Protein AF-A0A399P5J2-F1 (afdb_monomer)

InterPro domains:
  IPR016193 Cytidine deaminase-like [SSF53927] (21-76)

Nearest PDB structures (foldseek):
  2z3g-assembly1_B  TM=9.823E-01  e=6.773E-05  Aspergillus terreus
  2z3i-assembly1_D  TM=9.744E-01  e=1.881E-04  Aspergillus terreus
  2z3j-assembly1_D  TM=9.793E-01  e=2.277E-04  Aspergillus terreus
  3oj6-assembly1_C  TM=9.571E-01  e=9.275E-04  Coccidioides immitis
  8wkq-assembly1_WL  TM=4.742E-01  e=1.624E+00  Salmonella enterica subsp. enterica serovar Typhimurium str. LT2

Organism: NCBI:txid31963

pLDDT: mean 90.76, std 13.66, range [42.31, 98.81]

Solvent-accessible surface area (backbone atoms only — not comparable to full-atom values): 4521 Å² total; per-residue (Å²): 136,84,79,72,53,72,65,76,56,83,74,102,53,89,62,41,36,45,64,56,50,52,34,51,54,52,15,51,56,54,43,72,69,43,79,86,42,87,47,38,79,45,42,20,49,42,76,48,99,88,71,49,78,25,62,22,51,21,40,68,44,97,91,66,43,50,52,13,58,58,38,7,53,61,68,64,108

Radius of gyration: 14.22 Å; Cα contacts (8 Å, |Δi|>4): 126; chains: 1; bounding box: 31×28×34 Å

Structure (mmCIF, N/CA/C/O backbone):
data_AF-A0A399P5J2-F1
#
_entry.id   AF-A0A399P5J2-F1
#
loop_
_atom_site.group_PDB
_atom_site.id
_atom_site.type_symbol
_atom_site.label_atom_id
_atom_site.label_alt_id
_atom_site.label_comp_id
_atom_site.label_asym_id
_atom_site.label_entity_id
_atom_site.label_seq_id
_atom_site.pdbx_PDB_ins_code
_atom_site.Cartn_x
_atom_site.Cartn_y
_atom_site.Cartn_z
_atom_site.occupancy
_atom_site.B_iso_or_equiv
_atom_site.auth_seq_id
_atom_site.auth_comp_id
_atom_site.auth_asym_id
_atom_site.auth_atom_id
_atom_site.pdbx_PDB_model_num
ATOM 1 N N . MET A 1 1 ? -14.936 8.775 17.317 1.00 42.31 1 MET A N 1
ATOM 2 C CA . MET A 1 1 ? -13.865 7.877 17.791 1.00 42.31 1 MET A CA 1
ATOM 3 C C . MET A 1 1 ? -14.446 6.473 17.898 1.00 42.31 1 MET A C 1
ATOM 5 O O . MET A 1 1 ? -15.101 6.167 18.888 1.00 42.31 1 MET A O 1
ATOM 9 N N . ARG A 1 2 ? -14.360 5.674 16.826 1.00 56.00 2 ARG A N 1
ATOM 10 C CA . ARG A 1 2 ? -14.801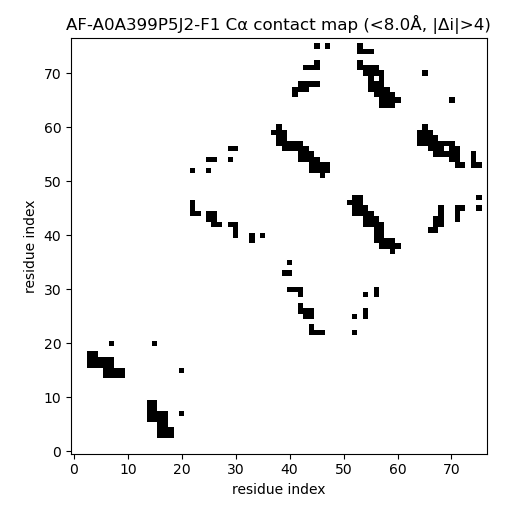 4.272 16.875 1.00 56.00 2 ARG A CA 1
ATOM 11 C C . ARG A 1 2 ? -13.737 3.499 17.654 1.00 56.00 2 ARG A C 1
ATOM 13 O O . ARG A 1 2 ? -12.557 3.706 17.406 1.00 56.00 2 ARG A O 1
ATOM 20 N N . ARG A 1 3 ? -14.147 2.725 18.660 1.00 60.25 3 ARG A N 1
ATOM 21 C CA . ARG A 1 3 ? -13.223 1.878 19.421 1.00 60.25 3 ARG A CA 1
ATOM 22 C C . ARG A 1 3 ? -12.849 0.697 18.538 1.00 60.25 3 ARG A C 1
ATOM 24 O O . ARG A 1 3 ? -13.754 0.003 18.081 1.00 60.25 3 ARG A O 1
ATOM 31 N N . ASP A 1 4 ? -11.556 0.510 18.305 1.00 66.12 4 ASP A N 1
ATOM 32 C CA . ASP A 1 4 ? -11.052 -0.685 17.642 1.00 66.12 4 ASP A CA 1
ATOM 33 C C . ASP A 1 4 ? -11.465 -1.929 18.433 1.00 66.12 4 ASP A C 1
ATOM 35 O O . ASP A 1 4 ? -11.465 -1.928 19.670 1.00 66.12 4 ASP A O 1
ATOM 39 N N . GLY A 1 5 ? -11.894 -2.958 17.700 1.00 64.50 5 GLY A N 1
ATOM 40 C CA . GLY A 1 5 ? -12.310 -4.241 18.250 1.00 64.50 5 GLY A CA 1
ATOM 41 C C . GLY A 1 5 ? -11.201 -4.920 19.059 1.00 64.50 5 GLY A C 1
ATOM 42 O O . GLY A 1 5 ? -10.028 -4.529 19.024 1.00 64.50 5 GLY A O 1
ATOM 43 N N . ALA A 1 6 ? -11.588 -5.947 19.819 1.00 65.44 6 ALA A N 1
ATOM 44 C CA . ALA A 1 6 ? -10.653 -6.766 20.582 1.00 65.44 6 ALA A CA 1
ATOM 45 C C . ALA A 1 6 ? -9.576 -7.379 19.659 1.00 65.44 6 ALA A C 1
ATOM 47 O O . ALA A 1 6 ? -9.859 -7.640 18.490 1.00 65.44 6 ALA A O 1
ATOM 48 N N . PRO A 1 7 ? -8.354 -7.613 20.160 1.00 66.06 7 PRO A N 1
ATOM 49 C CA . PRO A 1 7 ? -7.265 -8.149 19.353 1.00 66.06 7 PRO A CA 1
ATOM 50 C C . PRO A 1 7 ? -7.596 -9.503 18.712 1.00 66.06 7 PRO A C 1
ATOM 52 O O . PRO A 1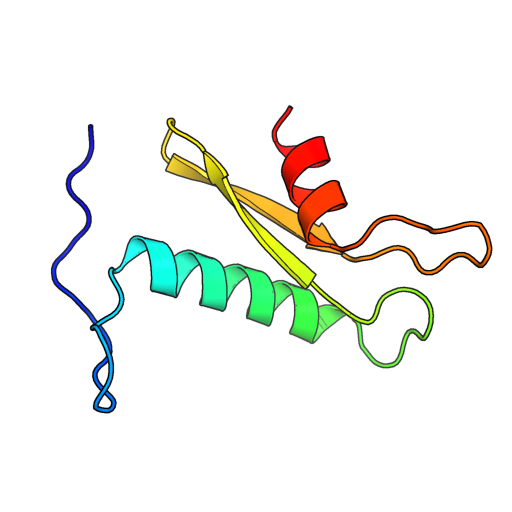 7 ? -8.178 -10.369 19.366 1.00 66.06 7 PRO A O 1
ATOM 55 N N . VAL A 1 8 ? -7.186 -9.700 17.454 1.00 74.69 8 VAL A N 1
ATOM 56 C CA . VAL A 1 8 ? -7.663 -10.823 16.615 1.00 74.69 8 VAL A CA 1
ATOM 57 C C . VAL A 1 8 ? -6.573 -11.864 16.290 1.00 74.69 8 VAL A C 1
ATOM 59 O O . VAL A 1 8 ? -6.905 -12.999 15.955 1.00 74.69 8 VAL A O 1
ATOM 62 N N . ARG A 1 9 ? -5.271 -11.553 16.433 1.00 68.25 9 ARG A N 1
ATOM 63 C CA . ARG A 1 9 ? -4.159 -12.508 16.188 1.00 68.25 9 ARG A CA 1
ATOM 64 C C . ARG A 1 9 ? -3.094 -12.457 17.299 1.00 68.25 9 ARG A C 1
ATOM 66 O O . ARG A 1 9 ? -2.730 -11.366 17.734 1.00 68.25 9 ARG A O 1
ATOM 73 N N . GLN A 1 10 ? -2.600 -13.619 17.758 1.00 58.31 10 GLN A N 1
ATOM 74 C CA . GLN A 1 10 ? -1.562 -13.733 18.802 1.00 58.31 10 GLN A CA 1
ATOM 75 C C . GLN A 1 10 ? -0.400 -14.651 18.376 1.00 58.31 10 GLN A C 1
ATOM 77 O O . GLN A 1 10 ? -0.604 -15.837 18.136 1.00 58.31 10 GLN A O 1
ATOM 82 N N . ASP A 1 11 ? 0.814 -14.095 18.348 1.00 55.00 11 ASP A N 1
ATOM 83 C CA . ASP A 1 11 ? 2.103 -14.798 18.228 1.00 55.00 11 ASP A CA 1
ATOM 84 C C . ASP A 1 11 ? 3.146 -14.056 19.081 1.00 55.00 11 ASP A C 1
ATOM 86 O O . ASP A 1 11 ? 3.829 -13.173 18.571 1.00 55.00 11 ASP A O 1
ATOM 90 N N . GLY A 1 12 ? 3.197 -14.319 20.396 1.00 62.56 12 GLY A N 1
ATOM 91 C CA . GLY A 1 12 ? 4.277 -13.910 21.325 1.00 62.56 12 GLY A CA 1
ATOM 92 C C . GLY A 1 12 ? 4.654 -12.413 21.440 1.00 62.56 12 GLY A C 1
ATOM 93 O O . GLY A 1 12 ? 5.442 -12.045 22.307 1.00 62.56 12 GLY A O 1
ATOM 94 N N . ARG A 1 13 ? 4.100 -11.548 20.591 1.00 71.69 13 ARG A N 1
ATOM 95 C CA . ARG A 1 13 ? 4.286 -10.103 20.444 1.00 71.69 13 ARG A CA 1
ATOM 96 C C . ARG A 1 13 ? 2.961 -9.395 20.735 1.00 71.69 13 ARG A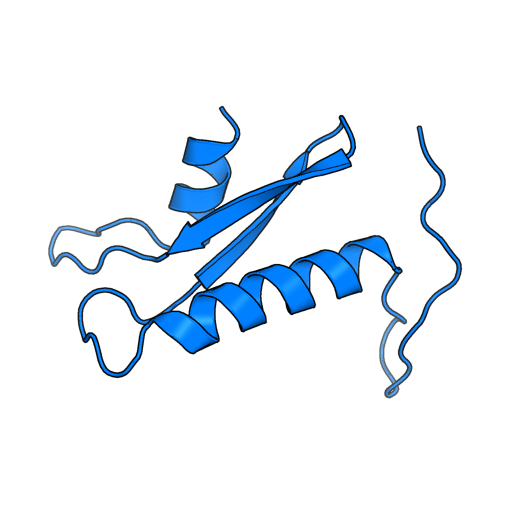 C 1
ATOM 98 O O . ARG A 1 13 ? 1.916 -10.040 20.824 1.00 71.69 13 ARG A O 1
ATOM 105 N N . ME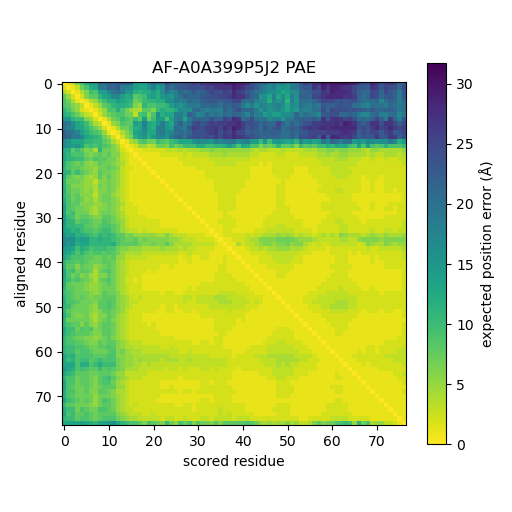T A 1 14 ? 3.018 -8.070 20.900 1.00 77.56 14 MET A N 1
ATOM 106 C CA . MET A 1 14 ? 1.843 -7.223 21.139 1.00 77.56 14 MET A CA 1
ATOM 107 C C . MET A 1 14 ? 0.715 -7.572 20.151 1.00 77.56 14 MET A C 1
ATOM 109 O O . MET A 1 14 ? 0.978 -7.651 18.950 1.00 77.56 14 MET A O 1
ATOM 113 N N . PRO A 1 15 ? -0.509 -7.828 20.638 1.00 81.75 15 PRO A N 1
ATOM 114 C CA . PRO A 1 15 ? -1.574 -8.337 19.793 1.00 81.75 15 PRO A CA 1
ATOM 115 C C . PRO A 1 15 ? -2.128 -7.242 18.871 1.00 81.75 15 PRO A C 1
ATOM 117 O O . PRO A 1 15 ? -2.258 -6.096 19.295 1.00 81.75 15 PRO A O 1
ATOM 120 N N . LEU A 1 16 ? -2.476 -7.614 17.634 1.00 88.00 16 LEU A N 1
ATOM 121 C CA . LEU A 1 16 ? -3.009 -6.682 16.635 1.00 88.00 16 LEU A CA 1
ATOM 122 C C . LEU A 1 16 ? -4.511 -6.441 16.823 1.00 88.00 16 LEU A C 1
ATOM 124 O O . LEU A 1 16 ? -5.288 -7.392 16.977 1.00 88.00 16 LEU A O 1
ATOM 128 N N . HIS A 1 17 ? -4.914 -5.179 16.740 1.00 91.00 17 HIS A N 1
ATOM 129 C CA . HIS A 1 17 ? -6.295 -4.732 16.636 1.00 91.00 17 HIS A CA 1
ATOM 130 C C . HIS A 1 17 ? -6.922 -5.125 15.291 1.00 91.00 17 HIS A C 1
ATOM 132 O O . HIS A 1 17 ? -6.245 -5.340 14.287 1.00 91.00 17 HIS A O 1
ATOM 138 N N . GLU A 1 18 ? -8.254 -5.182 15.251 1.00 91.50 18 GLU A N 1
ATOM 139 C CA . GLU A 1 18 ? -9.007 -5.493 14.028 1.00 91.50 18 GLU A CA 1
ATOM 140 C C . GLU A 1 18 ? -8.704 -4.512 12.880 1.00 91.50 18 GLU A C 1
ATOM 142 O O . GLU A 1 18 ? -8.583 -4.915 11.724 1.00 91.50 18 GLU A O 1
ATOM 147 N N . SER A 1 19 ? -8.536 -3.226 13.193 1.00 93.69 19 SER A N 1
ATOM 148 C CA . SER A 1 19 ? -8.156 -2.180 12.237 1.00 93.69 19 SER A CA 1
ATOM 149 C C . SER A 1 19 ? -6.793 -2.444 11.589 1.00 93.69 19 SER A C 1
ATOM 151 O O . SER A 1 19 ? -6.649 -2.272 10.379 1.00 93.69 19 SER A O 1
ATOM 153 N N . GLU A 1 20 ? -5.820 -2.911 12.370 1.00 95.31 20 GLU A N 1
ATOM 154 C CA . GLU A 1 20 ? -4.472 -3.250 11.911 1.00 95.31 20 GLU A CA 1
ATOM 155 C C . GLU A 1 20 ? -4.491 -4.495 11.019 1.00 95.31 20 GLU A C 1
ATOM 157 O O . GLU A 1 20 ? -3.873 -4.501 9.957 1.00 95.31 20 GLU A O 1
ATOM 162 N N . VAL A 1 21 ? -5.271 -5.519 11.388 1.00 95.25 21 VAL A N 1
ATOM 163 C CA . VAL A 1 21 ? -5.470 -6.704 10.535 1.00 95.25 21 VAL A CA 1
ATOM 164 C C . VAL A 1 21 ? -6.108 -6.309 9.203 1.00 95.25 21 VAL A C 1
ATOM 166 O O . VAL A 1 21 ? -5.629 -6.729 8.156 1.00 95.25 21 VAL A O 1
ATOM 169 N N . ARG A 1 22 ? -7.119 -5.430 9.211 1.00 96.50 22 ARG A N 1
ATOM 170 C CA . ARG A 1 22 ? -7.745 -4.935 7.973 1.00 96.50 22 ARG A CA 1
ATOM 171 C C . ARG A 1 22 ? -6.778 -4.180 7.060 1.00 96.50 22 ARG A C 1
ATOM 173 O O . ARG A 1 22 ? -6.959 -4.212 5.845 1.00 96.50 22 ARG A O 1
ATOM 180 N N . LEU A 1 23 ? -5.794 -3.476 7.621 1.00 97.94 23 LEU A N 1
ATOM 181 C CA . LEU A 1 23 ? -4.753 -2.812 6.834 1.00 97.94 23 LEU A CA 1
ATOM 182 C C . LEU A 1 23 ? -3.827 -3.827 6.167 1.00 97.94 23 LEU A C 1
ATOM 184 O O . LEU A 1 23 ? -3.549 -3.693 4.977 1.00 97.94 23 LEU A O 1
ATOM 188 N N . ILE A 1 24 ? -3.403 -4.850 6.914 1.00 97.56 24 ILE A N 1
ATOM 189 C CA . ILE A 1 24 ? -2.587 -5.948 6.383 1.00 97.56 24 ILE A CA 1
ATOM 190 C C . ILE A 1 24 ? -3.344 -6.660 5.259 1.00 97.56 24 ILE A C 1
ATOM 192 O O . ILE A 1 24 ? -2.824 -6.740 4.151 1.00 97.56 24 ILE A O 1
ATOM 196 N N . ASP A 1 25 ? -4.593 -7.070 5.497 1.00 98.12 25 ASP A N 1
ATOM 197 C CA . ASP A 1 25 ? -5.411 -7.778 4.506 1.00 98.12 25 ASP A CA 1
ATOM 198 C C . ASP A 1 25 ? -5.587 -6.951 3.215 1.00 98.12 25 ASP A C 1
ATOM 200 O O . ASP A 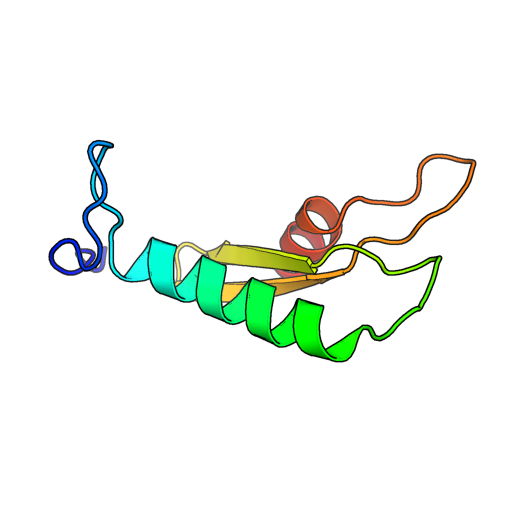1 25 ? -5.521 -7.486 2.108 1.00 98.12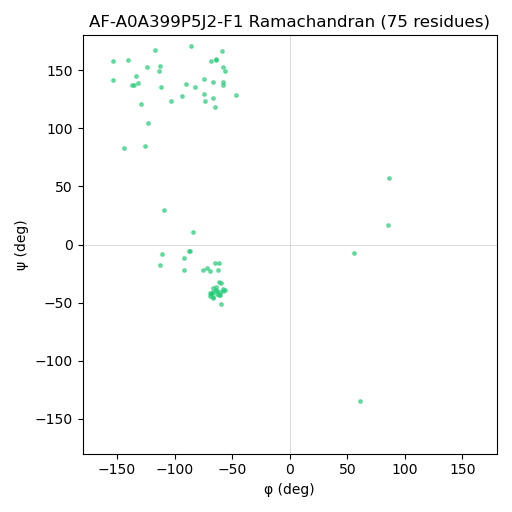 25 ASP A O 1
ATOM 204 N N . ALA A 1 26 ? -5.785 -5.630 3.329 1.00 98.62 26 ALA A N 1
ATOM 205 C CA . ALA A 1 26 ? -5.920 -4.745 2.171 1.00 98.62 26 ALA A CA 1
ATOM 206 C C . ALA A 1 26 ? -4.610 -4.599 1.376 1.00 98.62 26 ALA A C 1
ATOM 208 O O . ALA A 1 26 ? -4.633 -4.622 0.143 1.00 98.62 26 ALA A O 1
ATOM 209 N N . ALA A 1 27 ? -3.474 -4.456 2.066 1.00 98.75 27 ALA A N 1
ATOM 210 C CA . ALA A 1 27 ? -2.165 -4.372 1.427 1.00 98.75 27 ALA A CA 1
ATOM 211 C C . ALA A 1 27 ? -1.769 -5.707 0.772 1.00 98.75 27 ALA A C 1
ATOM 213 O O . ALA A 1 27 ? -1.296 -5.704 -0.362 1.00 98.75 27 ALA A O 1
ATOM 214 N N . GLU A 1 28 ? -2.018 -6.841 1.433 1.00 98.56 28 GLU A N 1
ATOM 215 C CA . GLU A 1 28 ? -1.782 -8.184 0.886 1.00 98.56 28 GLU A CA 1
ATOM 216 C C . GLU A 1 28 ? -2.653 -8.455 -0.344 1.00 98.56 28 GLU A C 1
ATOM 218 O O . GLU A 1 28 ? -2.154 -8.960 -1.351 1.00 98.56 28 GLU A O 1
ATOM 223 N N . ALA A 1 29 ? -3.934 -8.070 -0.305 1.00 98.62 29 ALA A N 1
ATOM 224 C CA . ALA A 1 29 ? -4.826 -8.203 -1.452 1.00 98.62 29 ALA A CA 1
ATOM 225 C C . ALA A 1 29 ? -4.316 -7.408 -2.663 1.00 98.62 29 ALA A C 1
ATOM 227 O O . ALA A 1 29 ? -4.310 -7.937 -3.773 1.00 98.62 29 ALA A O 1
ATOM 228 N N . LEU A 1 30 ? -3.850 -6.168 -2.459 1.00 98.56 30 LEU A N 1
ATOM 229 C CA . LEU A 1 30 ? -3.264 -5.362 -3.532 1.00 98.56 30 LEU A CA 1
ATOM 230 C C . LEU A 1 30 ? -1.941 -5.963 -4.027 1.00 98.56 30 LEU A C 1
ATOM 232 O O . LEU A 1 30 ? -1.764 -6.119 -5.234 1.00 98.56 30 LEU A O 1
ATOM 236 N N . ALA A 1 31 ? -1.047 -6.365 -3.120 1.00 98.25 31 ALA A N 1
ATOM 237 C CA . ALA A 1 31 ? 0.220 -7.013 -3.459 1.00 98.25 31 ALA A CA 1
ATOM 238 C C . ALA A 1 31 ? 0.018 -8.283 -4.303 1.00 98.25 31 ALA A C 1
ATOM 240 O O . ALA A 1 31 ? 0.743 -8.509 -5.271 1.00 98.25 31 ALA A O 1
ATOM 241 N N . GLY A 1 32 ? -1.014 -9.075 -3.998 1.00 97.94 32 GLY A N 1
ATOM 242 C CA . GLY A 1 32 ? -1.372 -10.277 -4.754 1.00 97.94 32 GLY A CA 1
ATOM 243 C C . GLY A 1 32 ? -1.737 -10.018 -6.221 1.00 97.94 32 GLY A C 1
ATOM 244 O O . GLY A 1 32 ? -1.730 -10.953 -7.019 1.00 97.94 32 GLY A O 1
ATOM 245 N N . THR A 1 33 ? -2.024 -8.767 -6.598 1.00 97.81 33 THR A N 1
ATOM 246 C CA . THR A 1 33 ? -2.348 -8.387 -7.983 1.00 97.81 33 THR A CA 1
ATOM 247 C C . THR A 1 33 ? -1.142 -7.943 -8.814 1.00 97.81 33 THR A C 1
ATOM 249 O O . THR A 1 33 ? -1.268 -7.842 -10.031 1.00 97.81 33 THR A O 1
ATOM 252 N N . LEU A 1 34 ? 0.023 -7.706 -8.195 1.00 96.44 34 LEU A N 1
ATOM 253 C CA . LEU A 1 34 ? 1.183 -7.081 -8.855 1.00 96.44 34 LEU A CA 1
ATOM 254 C C . LEU A 1 34 ? 1.934 -8.017 -9.812 1.00 96.44 34 LEU A C 1
ATOM 256 O O . LEU A 1 34 ? 2.632 -7.568 -10.718 1.00 96.44 34 LEU A O 1
ATOM 260 N N . GLY A 1 35 ? 1.793 -9.333 -9.637 1.00 95.44 35 GLY A N 1
ATOM 261 C CA . GLY A 1 35 ? 2.538 -10.306 -10.432 1.00 95.44 35 GLY A CA 1
ATOM 262 C C . GLY A 1 35 ? 4.053 -10.155 -10.249 1.00 95.44 35 GLY A C 1
ATOM 263 O O . GLY A 1 35 ? 4.536 -10.054 -9.126 1.00 95.44 35 GLY A O 1
ATOM 264 N N . ALA A 1 36 ? 4.804 -10.185 -11.353 1.00 95.00 36 ALA A N 1
ATOM 265 C CA . ALA A 1 36 ? 6.267 -10.068 -11.367 1.00 95.00 36 ALA A CA 1
ATOM 266 C C . ALA A 1 36 ? 6.747 -8.720 -11.941 1.00 95.00 36 ALA A C 1
ATOM 268 O O . ALA A 1 36 ? 7.807 -8.661 -12.564 1.00 95.00 36 ALA A O 1
ATOM 269 N N . ASP A 1 37 ? 5.947 -7.663 -11.784 1.00 94.94 37 ASP A N 1
ATOM 270 C CA . ASP A 1 37 ? 6.303 -6.317 -12.231 1.00 94.94 37 ASP A CA 1
ATOM 271 C C . ASP A 1 37 ? 7.521 -5.791 -11.439 1.00 94.94 37 ASP A C 1
ATOM 273 O O . ASP A 1 37 ? 7.450 -5.670 -10.213 1.00 94.94 37 ASP A O 1
ATOM 277 N N . PRO A 1 38 ? 8.660 -5.501 -12.098 1.00 95.56 38 PRO A N 1
ATOM 278 C C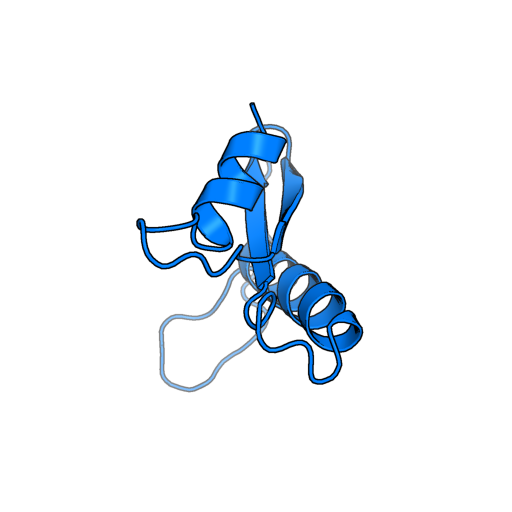A . PRO A 1 38 ? 9.856 -5.027 -11.410 1.00 95.56 38 PRO A CA 1
ATOM 279 C C . PRO A 1 38 ? 9.733 -3.583 -10.898 1.00 95.56 38 PRO A C 1
ATOM 281 O O . PRO A 1 38 ? 10.484 -3.208 -9.994 1.00 95.56 38 PRO A O 1
ATOM 284 N N . ASP A 1 39 ? 8.805 -2.787 -11.435 1.00 97.81 39 ASP A N 1
ATOM 285 C CA . ASP A 1 39 ? 8.624 -1.383 -11.064 1.00 97.81 39 ASP A CA 1
ATOM 286 C C . ASP A 1 39 ? 7.601 -1.206 -9.925 1.00 97.81 39 ASP A C 1
ATOM 288 O O . ASP A 1 39 ? 7.668 -0.228 -9.169 1.00 97.81 39 ASP A O 1
ATOM 292 N N . HIS A 1 40 ? 6.717 -2.193 -9.741 1.00 98.06 40 HIS A N 1
ATOM 293 C CA . HIS A 1 40 ? 5.664 -2.237 -8.722 1.00 98.06 40 HIS A CA 1
ATOM 294 C C . HIS A 1 40 ? 5.760 -3.528 -7.890 1.00 98.06 40 HIS A C 1
ATOM 296 O O . HIS A 1 40 ? 5.086 -4.519 -8.154 1.00 98.06 40 HIS A O 1
ATOM 302 N N . THR A 1 41 ? 6.598 -3.516 -6.853 1.00 98.00 41 THR A N 1
ATOM 303 C CA . THR A 1 41 ? 6.960 -4.699 -6.047 1.00 98.00 41 THR A CA 1
ATOM 304 C C . THR A 1 41 ? 6.411 -4.679 -4.620 1.00 98.00 41 THR A C 1
ATOM 306 O O . THR A 1 41 ? 6.521 -5.666 -3.894 1.00 98.00 41 THR A O 1
ATOM 309 N N . MET A 1 42 ? 5.819 -3.565 -4.196 1.00 98.19 42 MET A N 1
ATOM 310 C CA . MET A 1 42 ? 5.339 -3.333 -2.840 1.00 98.19 42 MET A CA 1
ATOM 311 C C . MET A 1 42 ? 3.968 -2.663 -2.876 1.00 98.19 42 MET A C 1
ATOM 313 O O . MET A 1 42 ? 3.769 -1.694 -3.607 1.00 98.19 42 MET A O 1
ATOM 317 N N . ALA A 1 43 ? 3.059 -3.124 -2.016 1.00 98.75 43 ALA A N 1
ATOM 318 C CA . ALA A 1 43 ? 1.801 -2.454 -1.710 1.00 98.75 43 ALA A CA 1
ATOM 319 C C . ALA A 1 43 ? 1.772 -1.949 -0.258 1.00 98.75 43 ALA A C 1
ATOM 321 O O . ALA A 1 43 ? 2.422 -2.514 0.621 1.00 98.75 43 ALA A O 1
ATOM 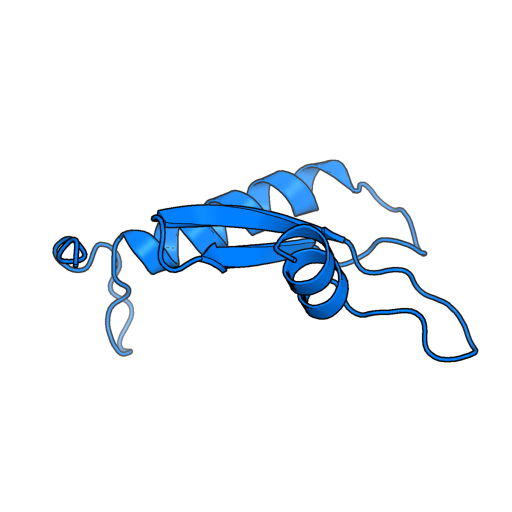322 N N . ALA A 1 44 ? 0.985 -0.907 -0.004 1.00 98.81 44 ALA A N 1
ATOM 323 C CA . ALA A 1 44 ? 0.714 -0.375 1.326 1.00 98.81 44 ALA A CA 1
ATOM 324 C C . ALA A 1 44 ? -0.755 0.030 1.466 1.00 98.81 44 ALA A C 1
ATOM 326 O O . ALA A 1 44 ? -1.438 0.310 0.478 1.00 98.81 44 ALA A O 1
ATOM 327 N N . ALA A 1 45 ? -1.214 0.103 2.713 1.00 98.81 45 ALA A N 1
ATOM 328 C CA . ALA A 1 45 ? -2.533 0.588 3.083 1.00 98.81 45 ALA A CA 1
ATOM 329 C C . ALA A 1 45 ? -2.431 1.571 4.261 1.00 98.81 45 ALA A C 1
ATOM 331 O O . ALA A 1 45 ? -1.610 1.386 5.158 1.00 98.81 45 ALA A O 1
ATOM 332 N N . ALA A 1 46 ? -3.287 2.592 4.281 1.00 98.31 46 ALA A N 1
ATOM 333 C CA . ALA A 1 46 ? -3.397 3.583 5.348 1.00 98.31 46 ALA A CA 1
ATOM 334 C C . ALA A 1 46 ? -4.864 3.773 5.759 1.00 98.31 46 ALA A C 1
ATOM 336 O O . ALA A 1 46 ? -5.747 3.814 4.906 1.00 98.31 46 ALA A O 1
ATOM 337 N N . LEU A 1 47 ? -5.130 3.898 7.061 1.00 97.88 47 LEU A N 1
ATOM 338 C CA . LEU A 1 47 ? -6.466 4.145 7.613 1.00 97.88 47 LEU A CA 1
ATOM 339 C C . LEU A 1 47 ? -6.574 5.615 8.028 1.00 97.88 47 LEU A C 1
ATOM 341 O O . LEU A 1 47 ? -5.780 6.079 8.843 1.00 97.88 47 LEU A O 1
ATOM 345 N N . ASP A 1 48 ? -7.555 6.345 7.499 1.00 96.75 48 ASP A N 1
ATOM 346 C CA . ASP A 1 48 ? -7.785 7.737 7.895 1.00 96.75 48 ASP A CA 1
ATOM 347 C C . ASP A 1 48 ? -8.671 7.870 9.150 1.00 96.75 48 ASP A C 1
ATOM 349 O O . ASP A 1 48 ? -9.295 6.918 9.624 1.00 96.75 48 ASP A O 1
ATOM 353 N N . ALA A 1 49 ? -8.772 9.090 9.689 1.00 95.31 49 ALA A N 1
ATOM 354 C CA . ALA A 1 49 ? -9.575 9.373 10.883 1.00 95.31 49 ALA A CA 1
ATOM 355 C C . ALA A 1 49 ? -11.094 9.169 10.685 1.00 95.31 49 ALA A C 1
ATOM 357 O O . ALA A 1 49 ? -11.839 9.081 11.666 1.00 95.31 49 ALA A O 1
ATOM 358 N N . ALA A 1 50 ? -11.562 9.087 9.434 1.00 95.38 50 ALA A N 1
ATOM 359 C CA . ALA A 1 50 ? -12.941 8.752 9.089 1.00 95.38 50 ALA A CA 1
ATOM 360 C C . ALA A 1 50 ? -13.171 7.230 8.979 1.00 95.38 50 ALA A C 1
ATOM 362 O O . ALA A 1 50 ? -14.315 6.794 8.835 1.00 95.38 50 ALA A O 1
ATOM 363 N N . GLY A 1 51 ? -12.115 6.419 9.096 1.00 95.12 51 GLY A N 1
ATOM 364 C CA . GLY A 1 51 ? -12.160 4.962 9.013 1.00 95.12 51 GLY A CA 1
ATOM 365 C C . GLY A 1 51 ? -12.083 4.410 7.586 1.00 95.12 51 GLY A C 1
ATOM 366 O O . GLY A 1 51 ? -12.448 3.251 7.371 1.00 95.12 51 GLY A O 1
ATOM 367 N N . ARG A 1 52 ? -11.641 5.210 6.606 1.00 97.44 52 ARG A N 1
ATOM 368 C CA . ARG A 1 52 ? -11.452 4.773 5.212 1.00 97.44 52 ARG A CA 1
ATOM 369 C C . ARG A 1 52 ? -10.039 4.235 5.016 1.00 97.44 52 ARG A C 1
ATOM 371 O O . ARG A 1 52 ? -9.087 4.815 5.531 1.00 97.44 52 ARG A O 1
ATOM 378 N N . ILE A 1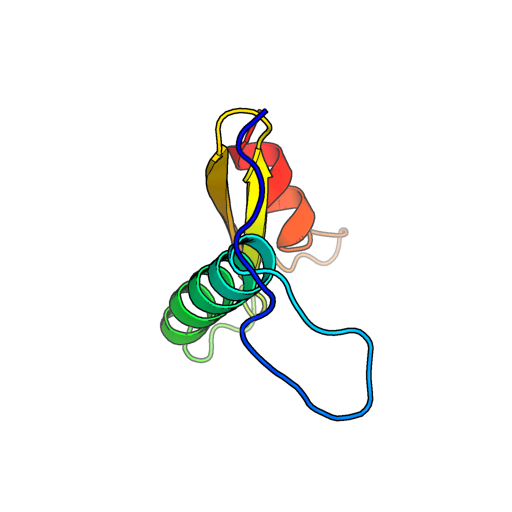 53 ? -9.924 3.133 4.275 1.00 98.44 53 ILE A N 1
ATOM 379 C CA . ILE A 1 53 ? -8.635 2.557 3.883 1.00 98.44 53 ILE A CA 1
ATOM 380 C C . ILE A 1 53 ? -8.255 3.101 2.508 1.00 98.44 53 ILE A C 1
ATOM 382 O O . ILE A 1 53 ? -9.038 2.992 1.566 1.00 98.44 53 ILE A O 1
ATOM 386 N N . HIS A 1 54 ? -7.046 3.638 2.411 1.00 98.62 54 HIS A N 1
ATOM 387 C CA . HIS A 1 54 ? -6.405 4.110 1.187 1.00 98.62 54 HIS A CA 1
ATOM 388 C C . HIS A 1 54 ? -5.237 3.186 0.872 1.00 98.62 54 HIS A C 1
ATOM 390 O O . HIS A 1 54 ? -4.499 2.818 1.781 1.00 98.62 54 HIS A O 1
ATOM 396 N N . ILE A 1 55 ? -5.077 2.787 -0.386 1.00 98.81 55 ILE A N 1
ATOM 397 C CA . ILE A 1 55 ? -4.068 1.807 -0.804 1.00 98.81 55 ILE A CA 1
ATOM 398 C C . ILE A 1 55 ? -3.168 2.393 -1.888 1.00 98.81 55 ILE A C 1
ATOM 400 O O . ILE A 1 55 ? -3.592 3.263 -2.647 1.00 98.81 55 ILE A O 1
ATOM 404 N N . GLY A 1 56 ? -1.933 1.912 -1.968 1.00 98.56 56 GLY A N 1
ATOM 405 C CA . GLY A 1 56 ? -0.957 2.357 -2.957 1.00 98.56 56 GLY A CA 1
ATOM 406 C C . GLY A 1 56 ? 0.071 1.279 -3.268 1.00 98.56 56 GLY A C 1
ATOM 407 O O . GLY A 1 56 ? 0.292 0.380 -2.458 1.00 98.56 56 GLY A O 1
ATOM 408 N N . VAL A 1 57 ? 0.697 1.384 -4.440 1.00 98.75 57 VAL A N 1
ATOM 409 C CA . VAL A 1 57 ? 1.857 0.575 -4.844 1.00 98.75 57 VAL A CA 1
ATOM 410 C C . VAL A 1 57 ? 3.073 1.480 -4.980 1.00 98.75 57 VAL A C 1
ATOM 412 O O . VAL A 1 57 ? 2.917 2.659 -5.299 1.00 98.75 57 VAL A O 1
ATOM 415 N N . ASN A 1 58 ? 4.277 0.972 -4.724 1.00 98.62 58 ASN A N 1
ATOM 416 C CA . ASN A 1 58 ? 5.492 1.752 -4.956 1.00 98.62 58 ASN A CA 1
ATOM 417 C C . ASN A 1 58 ? 5.650 2.049 -6.449 1.00 98.62 58 ASN A C 1
ATOM 419 O O . ASN A 1 58 ? 5.133 1.318 -7.284 1.00 98.62 58 ASN A O 1
ATOM 423 N N . VAL A 1 59 ? 6.419 3.075 -6.787 1.00 98.38 59 VAL A N 1
ATOM 424 C CA . VAL A 1 59 ? 6.853 3.324 -8.162 1.00 98.38 59 VAL A CA 1
ATOM 425 C C . VAL A 1 59 ? 8.367 3.373 -8.145 1.00 98.38 59 VAL A C 1
ATOM 427 O O . VAL A 1 59 ? 8.950 4.342 -7.659 1.00 98.38 59 VAL A O 1
ATOM 430 N N . LEU A 1 60 ? 9.022 2.319 -8.623 1.00 98.06 60 LEU A N 1
ATOM 431 C CA . LEU A 1 60 ? 10.474 2.311 -8.729 1.00 98.06 60 LEU A CA 1
ATOM 432 C C . LEU A 1 60 ? 10.923 3.344 -9.769 1.00 98.06 60 LEU A C 1
ATOM 434 O O . LEU A 1 60 ? 10.496 3.332 -10.918 1.00 98.06 60 LEU A O 1
ATOM 438 N N . HIS A 1 61 ? 11.824 4.239 -9.376 1.00 98.25 61 HIS A N 1
ATOM 439 C CA . HIS A 1 61 ? 12.506 5.124 -10.314 1.00 98.25 61 HIS A CA 1
ATOM 440 C C . HIS A 1 61 ? 13.866 5.526 -9.746 1.00 98.25 61 HIS A C 1
ATOM 442 O O . HIS A 1 61 ? 13.984 5.794 -8.548 1.00 98.25 61 HIS A O 1
ATOM 448 N N . PHE A 1 62 ? 14.895 5.610 -10.596 1.00 97.62 62 PHE A N 1
ATOM 449 C CA . PHE A 1 62 ? 16.280 5.858 -10.165 1.00 97.62 62 PHE A CA 1
ATOM 450 C C . PHE A 1 62 ? 16.480 7.213 -9.465 1.00 97.62 62 PHE A C 1
ATOM 452 O O . PHE A 1 62 ? 17.427 7.385 -8.704 1.00 97.62 62 PHE A O 1
ATOM 459 N N . THR A 1 63 ? 15.582 8.173 -9.695 1.00 98.00 63 THR A N 1
ATOM 460 C CA . THR A 1 63 ? 15.581 9.476 -9.008 1.00 98.00 63 THR A CA 1
ATOM 461 C C . THR A 1 63 ? 14.877 9.444 -7.648 1.00 98.00 63 THR A C 1
ATOM 463 O O . THR A 1 63 ? 14.603 10.504 -7.094 1.00 98.00 63 THR A O 1
ATOM 466 N N . GLY A 1 64 ? 14.543 8.259 -7.128 1.00 97.25 64 GLY A N 1
ATOM 467 C CA . GLY A 1 64 ? 13.807 8.096 -5.876 1.00 97.25 64 GLY A CA 1
ATOM 468 C C . GLY A 1 64 ? 12.296 8.151 -6.078 1.00 97.25 64 GLY A C 1
ATOM 469 O O . GLY A 1 64 ? 11.624 8.996 -5.493 1.00 97.25 64 GLY A O 1
ATOM 470 N N . GLY A 1 65 ? 11.762 7.271 -6.929 1.00 98.06 65 GLY A N 1
ATOM 471 C CA . GLY A 1 65 ? 10.312 7.101 -7.033 1.00 98.06 65 GLY A CA 1
ATOM 472 C C . GLY A 1 65 ? 9.681 6.707 -5.679 1.00 98.06 65 GLY A C 1
ATOM 473 O O . GLY A 1 65 ? 10.374 6.168 -4.811 1.00 98.06 65 GLY A O 1
ATOM 474 N N . PRO A 1 66 ? 8.400 7.041 -5.440 1.00 98.25 66 PRO A N 1
ATOM 475 C CA . PRO A 1 66 ? 7.781 6.909 -4.125 1.00 98.25 66 PRO A CA 1
ATOM 476 C C . PRO A 1 66 ? 7.629 5.449 -3.679 1.00 98.25 66 PRO A C 1
ATOM 478 O O . PRO A 1 66 ? 7.199 4.588 -4.450 1.00 98.25 66 PRO A O 1
ATOM 481 N N . SER A 1 67 ? 7.886 5.189 -2.395 1.00 98.44 67 SER A N 1
ATOM 482 C CA . SER A 1 67 ? 7.448 3.955 -1.732 1.00 98.44 67 SER A CA 1
ATOM 483 C C . SER A 1 67 ? 5.921 3.868 -1.680 1.00 98.44 67 SER A C 1
ATOM 485 O O . SER A 1 67 ? 5.223 4.884 -1.774 1.00 98.44 67 SER A O 1
ATOM 487 N N . ALA A 1 68 ? 5.390 2.660 -1.492 1.00 98.69 68 ALA A N 1
ATOM 488 C CA . ALA A 1 68 ? 3.951 2.421 -1.505 1.00 98.69 68 ALA A CA 1
ATOM 489 C C . ALA A 1 68 ? 3.204 3.222 -0.424 1.00 98.69 68 ALA A C 1
ATOM 491 O O . ALA A 1 68 ? 2.090 3.685 -0.665 1.00 98.69 68 ALA A O 1
ATOM 492 N N . GLU A 1 69 ? 3.817 3.455 0.741 1.00 98.62 69 GLU A N 1
ATOM 493 C CA . GLU A 1 69 ? 3.229 4.254 1.821 1.00 98.62 69 GLU A CA 1
ATOM 494 C C . GLU A 1 69 ? 3.034 5.713 1.409 1.00 98.62 69 GLU A C 1
ATOM 496 O O . GLU A 1 69 ? 2.009 6.310 1.728 1.00 98.62 69 GLU A O 1
ATOM 501 N N . LEU A 1 70 ? 3.986 6.288 0.665 1.00 98.44 70 LEU A N 1
ATOM 502 C CA . LEU A 1 70 ? 3.865 7.657 0.159 1.00 98.44 70 LEU A CA 1
ATOM 503 C C . LEU A 1 70 ? 2.735 7.764 -0.865 1.00 98.44 70 LEU A C 1
ATOM 505 O O . LEU A 1 70 ? 2.004 8.753 -0.868 1.00 98.44 70 LEU A O 1
ATOM 509 N N . VAL A 1 71 ? 2.556 6.735 -1.694 1.00 98.69 71 VAL A N 1
ATOM 510 C CA . VAL A 1 71 ? 1.432 6.663 -2.633 1.00 98.69 71 VAL A CA 1
ATOM 511 C C . VAL A 1 71 ? 0.102 6.535 -1.886 1.00 98.69 71 VAL A C 1
ATOM 513 O O . VAL A 1 71 ? -0.829 7.277 -2.192 1.00 98.69 71 VAL A O 1
ATOM 516 N N . ALA A 1 72 ? 0.013 5.676 -0.865 1.00 98.56 72 ALA A N 1
ATOM 517 C CA . ALA A 1 72 ? -1.195 5.518 -0.050 1.00 98.56 72 ALA A CA 1
ATOM 518 C C . ALA A 1 72 ? -1.561 6.804 0.716 1.00 98.56 72 ALA A C 1
ATOM 520 O O . ALA A 1 72 ? -2.733 7.172 0.778 1.00 98.56 72 ALA A O 1
ATOM 521 N N . LEU A 1 73 ? -0.569 7.520 1.257 1.00 98.12 73 LEU A N 1
ATOM 522 C CA . LEU A 1 73 ? -0.771 8.825 1.895 1.00 98.12 73 LEU A CA 1
ATOM 523 C C . LEU A 1 73 ? -1.200 9.896 0.885 1.00 98.12 73 LEU A C 1
ATOM 525 O O . LEU A 1 73 ? -2.091 10.684 1.184 1.00 98.12 73 LEU A O 1
ATOM 529 N N . GLY A 1 74 ? -0.610 9.909 -0.313 1.00 97.94 74 GLY A N 1
ATOM 530 C CA . GLY A 1 74 ? -1.012 10.814 -1.392 1.00 97.94 74 GLY A CA 1
ATOM 531 C C . GLY A 1 74 ? -2.440 10.564 -1.887 1.00 97.94 74 GLY A C 1
ATOM 532 O O . GLY A 1 74 ? -3.159 11.516 -2.169 1.00 97.94 74 GLY A O 1
ATOM 533 N N . ALA A 1 75 ? -2.878 9.302 -1.940 1.00 97.62 75 ALA A N 1
ATOM 534 C CA . ALA A 1 75 ? -4.254 8.932 -2.279 1.00 97.62 75 ALA A CA 1
ATOM 535 C C . ALA A 1 75 ? -5.276 9.333 -1.198 1.00 97.62 75 ALA A C 1
ATOM 537 O O . ALA A 1 75 ? -6.459 9.481 -1.500 1.00 97.62 75 ALA A O 1
ATOM 538 N N . ALA A 1 76 ? -4.822 9.507 0.047 1.00 96.31 76 ALA A N 1
ATOM 539 C CA . ALA A 1 76 ? -5.649 9.891 1.188 1.00 96.31 76 ALA A CA 1
ATOM 540 C C . ALA A 1 76 ? -5.838 11.414 1.355 1.00 96.31 76 ALA A C 1
ATOM 542 O O . ALA A 1 76 ? -6.565 11.822 2.266 1.00 96.31 76 ALA A O 1
ATOM 543 N N . ALA A 1 77 ? -5.151 12.224 0.539 1.00 86.94 77 ALA A N 1
ATOM 544 C CA . ALA A 1 77 ? -5.112 13.686 0.635 1.00 86.94 77 ALA A CA 1
ATOM 545 C C . ALA A 1 77 ? -6.431 14.383 0.257 1.00 86.94 77 ALA A C 1
ATOM 547 O O . ALA A 1 77 ? -7.195 13.852 -0.582 1.00 86.94 77 ALA A O 1
#

Sequence (77 aa):
MRRDGAPVRQDGRMPLHESEVRLIDAAEALAGTLGADPDHTMAAAALDAAGRIHIGVNVLHFTGGPSAELVALGAAA

Foldseek 3Di:
DDDFDDFDDDDPDDGDTPLRVVFVVVQVVVQVPCPPDPQFNGKGWDADPVGDIFIATFGDDPVQTGHRVVRSVVRVD

Secondary structure (DSSP, 8-state):
-PPPPSP-B-SSSPPBPHHHHHHHHHHHHHHTT-TT-SS---EEEEE-TTS-EEEEE----TTTPPPHHHHHHHHT-

Mean predicted aligned error: 5.86 Å